Protein AF-A0A9X9QZ53-F1 (afdb_monomer_lite)

InterPro domains:
  IPR000415 Nitroreductase-like [G3DSA:3.40.109.10] (2-71)
  IPR000415 Nitroreductase-like [SSF55469] (6-69)
  IPR016446 Flavin oxidoreductase Frp family [PTHR43425] (6-70)
  IPR029479 Nitroreductase [PF00881] (11-68)

Structure (mmCIF, N/CA/C/O backbone):
data_AF-A0A9X9QZ53-F1
#
_entry.id   AF-A0A9X9QZ53-F1
#
loop_
_atom_site.group_PDB
_atom_site.id
_atom_site.type_symbol
_atom_site.label_atom_id
_atom_site.label_alt_id
_atom_site.label_comp_id
_atom_site.label_asym_id
_atom_site.label_entity_id
_atom_site.label_seq_id
_atom_site.pdbx_PDB_ins_code
_atom_site.Cartn_x
_atom_site.Cartn_y
_atom_site.Cartn_z
_atom_site.occupancy
_atom_site.B_iso_or_equiv
_atom_site.auth_seq_id
_atom_site.auth_comp_id
_atom_site.auth_asym_id
_atom_site.auth_atom_id
_atom_site.pdbx_PDB_model_num
ATOM 1 N N . MET A 1 1 ? -14.471 -6.453 10.429 1.00 60.56 1 MET A N 1
ATOM 2 C CA . MET A 1 1 ? -14.072 -5.058 10.128 1.00 60.56 1 MET A CA 1
ATOM 3 C C . MET A 1 1 ? -12.706 -4.816 10.742 1.00 60.56 1 MET A C 1
ATOM 5 O O . MET A 1 1 ? -12.450 -5.361 11.810 1.00 60.56 1 MET A O 1
ATOM 9 N N . MET A 1 2 ? -11.837 -4.052 10.077 1.00 70.94 2 MET A N 1
ATOM 10 C CA . MET A 1 2 ? -10.514 -3.704 10.604 1.00 70.94 2 MET A CA 1
ATOM 11 C C . MET A 1 2 ? -10.661 -2.979 11.951 1.00 70.94 2 MET A C 1
ATOM 13 O O . MET A 1 2 ? -11.400 -2.002 12.050 1.00 70.94 2 MET A O 1
ATOM 17 N N . GLN A 1 3 ? -9.987 -3.469 12.990 1.00 77.81 3 GLN A N 1
ATOM 18 C CA . GLN A 1 3 ? -9.993 -2.843 14.310 1.00 77.81 3 GLN A CA 1
ATOM 19 C C . GLN A 1 3 ? -8.813 -1.870 14.406 1.00 77.81 3 GLN A C 1
ATOM 21 O O . GLN A 1 3 ? -7.659 -2.294 14.393 1.00 77.81 3 GLN A O 1
ATOM 26 N N . SER A 1 4 ? -9.086 -0.566 14.495 1.00 82.69 4 SER A N 1
ATOM 27 C CA . SER A 1 4 ? -8.061 0.464 14.705 1.00 82.69 4 SER A CA 1
ATOM 28 C C . SER A 1 4 ? -8.154 1.062 16.107 1.00 82.69 4 SER A C 1
ATOM 30 O O . SER A 1 4 ? -9.244 1.236 16.652 1.00 82.69 4 SER A O 1
ATOM 32 N N . LYS A 1 5 ? -7.003 1.419 1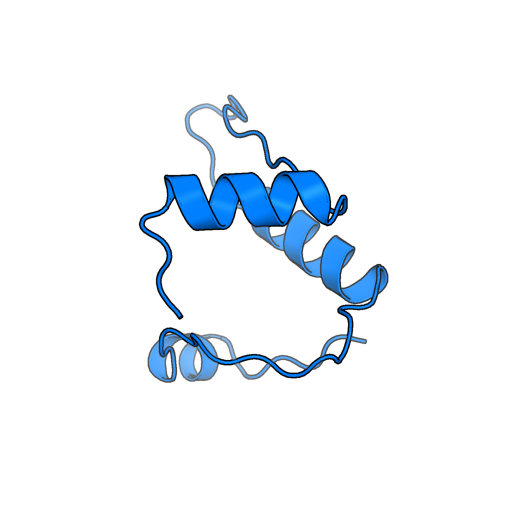6.682 1.00 89.00 5 LYS A N 1
ATOM 33 C CA . LYS A 1 5 ? -6.941 2.258 17.887 1.00 89.00 5 LYS A CA 1
ATOM 34 C C . LYS A 1 5 ? -7.332 3.708 17.541 1.00 89.00 5 LYS A C 1
ATOM 36 O O . LYS A 1 5 ? -7.339 4.063 16.359 1.00 89.00 5 LYS A O 1
ATOM 41 N N . PRO A 1 6 ? -7.616 4.564 18.539 1.00 95.31 6 PRO A N 1
ATOM 42 C CA . PRO A 1 6 ? -7.741 6.002 18.320 1.00 95.31 6 PRO A CA 1
ATOM 43 C C . PRO A 1 6 ? -6.531 6.580 17.570 1.00 95.31 6 PRO A C 1
ATOM 45 O O . PRO A 1 6 ? -5.401 6.099 17.708 1.00 95.31 6 PRO A O 1
ATOM 48 N N . THR A 1 7 ? -6.767 7.615 16.763 1.00 95.50 7 THR A N 1
ATOM 49 C CA . THR A 1 7 ? -5.769 8.164 15.832 1.00 95.50 7 THR A CA 1
ATOM 50 C C . THR A 1 7 ? -4.479 8.591 16.532 1.00 95.50 7 THR A C 1
ATOM 52 O O . THR A 1 7 ? -3.397 8.182 16.115 1.00 95.50 7 THR A O 1
ATOM 55 N N . LEU A 1 8 ? -4.580 9.367 17.618 1.00 96.94 8 LEU A N 1
ATOM 56 C CA . LEU A 1 8 ? -3.404 9.871 18.338 1.00 96.94 8 LEU A CA 1
ATOM 57 C C . LEU A 1 8 ? -2.583 8.738 18.962 1.00 96.94 8 LEU A C 1
ATOM 59 O O . LEU A 1 8 ? -1.368 8.701 18.782 1.00 96.94 8 LEU A O 1
ATOM 63 N N . ASP A 1 9 ? -3.237 7.770 19.604 1.00 96.88 9 ASP A N 1
ATOM 64 C CA . ASP A 1 9 ? -2.558 6.621 20.213 1.00 96.88 9 ASP A CA 1
ATOM 65 C C . ASP A 1 9 ? -1.829 5.773 19.168 1.00 96.88 9 ASP A C 1
ATOM 67 O O . ASP A 1 9 ? -0.713 5.306 19.403 1.00 96.88 9 ASP A O 1
ATOM 71 N N . THR A 1 10 ? -2.448 5.587 17.998 1.00 95.38 10 THR A N 1
ATOM 72 C CA . THR A 1 10 ? -1.854 4.849 16.876 1.00 95.38 10 THR A CA 1
ATOM 73 C C . THR A 1 10 ? -0.591 5.542 16.372 1.00 95.38 10 THR A C 1
ATOM 75 O O . THR A 1 10 ? 0.436 4.886 16.202 1.00 95.38 10 THR A O 1
ATOM 78 N N . ILE A 1 11 ? -0.650 6.865 16.175 1.00 96.75 11 ILE A N 1
ATOM 79 C CA . ILE A 1 11 ? 0.477 7.668 15.684 1.00 96.75 11 ILE A CA 1
ATOM 80 C C . ILE A 1 11 ? 1.629 7.660 16.697 1.00 96.75 11 ILE A C 1
ATOM 82 O O . ILE A 1 11 ? 2.763 7.358 16.331 1.00 96.75 11 ILE A O 1
ATOM 86 N N . LEU A 1 12 ? 1.347 7.932 17.974 1.00 97.25 12 LEU A N 1
ATOM 87 C CA . LEU A 1 12 ? 2.374 8.023 19.020 1.00 97.25 12 LEU A CA 1
ATOM 88 C C . LEU A 1 12 ? 3.004 6.666 19.368 1.00 97.25 12 LEU A C 1
ATOM 90 O O . LEU A 1 12 ? 4.132 6.611 19.857 1.00 97.25 12 LEU A O 1
ATOM 94 N N . SER A 1 13 ? 2.307 5.563 19.086 1.00 96.56 13 SER A N 1
ATOM 95 C CA . SER A 1 13 ? 2.827 4.206 19.292 1.00 96.56 13 SER A CA 1
ATOM 96 C C . SER A 1 13 ? 3.645 3.671 18.109 1.00 96.56 13 SER A C 1
ATOM 98 O O . SER A 1 13 ? 4.115 2.533 18.181 1.00 96.56 13 SER A O 1
ATOM 100 N N . HIS A 1 14 ? 3.808 4.432 17.017 1.00 96.31 14 HIS A N 1
ATOM 101 C CA . HIS A 1 14 ? 4.438 3.941 15.790 1.00 96.31 14 HIS A CA 1
ATOM 102 C C . HIS A 1 14 ? 5.875 3.445 16.016 1.00 96.31 14 HIS A C 1
ATOM 104 O O . HIS A 1 14 ? 6.716 4.120 16.610 1.00 96.31 14 HIS A O 1
ATOM 110 N N . ARG A 1 15 ? 6.171 2.259 15.476 1.00 97.31 15 ARG A N 1
ATOM 111 C CA . ARG A 1 15 ? 7.515 1.684 15.353 1.00 97.31 15 ARG A CA 1
ATOM 112 C C . ARG A 1 15 ? 7.608 0.988 13.998 1.00 97.31 15 ARG A C 1
ATOM 114 O O . ARG A 1 15 ? 6.644 0.352 13.575 1.00 97.31 15 ARG A O 1
ATOM 121 N N . SER A 1 16 ? 8.762 1.049 13.337 1.00 96.81 16 SER A N 1
ATOM 122 C CA . SER A 1 16 ? 8.982 0.267 12.115 1.00 96.81 16 SER A CA 1
ATOM 123 C C . SER A 1 16 ? 9.089 -1.223 12.448 1.00 96.81 16 SER A C 1
ATOM 125 O O . SER A 1 16 ? 9.973 -1.628 13.203 1.00 96.81 16 SER A O 1
ATOM 127 N N . ILE A 1 17 ? 8.215 -2.038 11.861 1.00 96.00 17 ILE A N 1
ATOM 128 C CA . ILE A 1 17 ? 8.217 -3.497 12.016 1.00 96.00 17 ILE A CA 1
ATOM 129 C C . ILE A 1 17 ? 8.985 -4.123 10.850 1.00 96.00 17 ILE A C 1
ATOM 131 O O . ILE A 1 17 ? 8.764 -3.754 9.701 1.00 96.00 17 ILE A O 1
ATOM 135 N 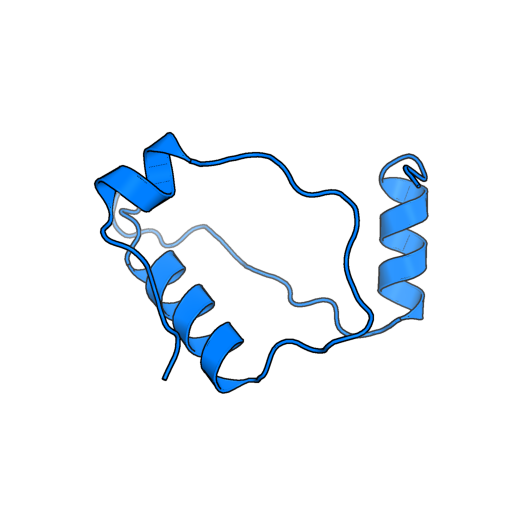N . ARG A 1 18 ? 9.907 -5.046 11.152 1.00 94.38 18 ARG A N 1
ATOM 136 C CA . ARG A 1 18 ? 10.759 -5.744 10.164 1.00 94.38 18 ARG A CA 1
ATOM 137 C C . ARG A 1 18 ? 10.709 -7.269 10.280 1.00 94.38 18 ARG A C 1
ATOM 139 O O . ARG A 1 18 ? 11.490 -7.962 9.655 1.00 94.38 18 ARG A O 1
ATOM 146 N N . ARG A 1 19 ? 9.804 -7.800 11.101 1.00 94.69 19 ARG A N 1
ATOM 147 C CA . ARG A 1 19 ? 9.584 -9.239 11.261 1.00 94.69 19 ARG A CA 1
ATOM 148 C C . ARG A 1 19 ? 8.087 -9.491 11.242 1.00 94.69 19 ARG A C 1
ATOM 150 O O . ARG A 1 19 ? 7.369 -8.919 12.059 1.00 94.69 19 ARG A O 1
ATOM 157 N N . PHE A 1 20 ? 7.644 -10.332 10.318 1.00 94.81 20 PHE A N 1
ATOM 158 C CA . PHE A 1 20 ? 6.232 -10.597 10.057 1.00 94.81 20 PHE A CA 1
ATOM 159 C C . PHE A 1 20 ? 5.926 -12.084 10.241 1.00 94.81 20 PHE A C 1
ATOM 161 O O . PHE A 1 20 ? 6.818 -12.930 10.150 1.00 94.81 20 PHE A O 1
ATOM 168 N N . THR A 1 21 ? 4.671 -12.401 10.539 1.00 97.06 21 THR A N 1
ATOM 169 C CA . THR A 1 21 ? 4.169 -13.778 10.517 1.00 97.06 21 THR A CA 1
ATOM 170 C C . THR A 1 21 ? 3.862 -14.195 9.074 1.00 97.06 21 THR A C 1
ATOM 172 O O . THR A 1 21 ? 3.895 -13.374 8.158 1.00 97.06 21 THR A O 1
ATOM 175 N N . SER A 1 22 ? 3.539 -15.471 8.859 1.00 95.56 22 SER A N 1
ATOM 176 C CA . SER A 1 22 ? 3.031 -15.970 7.572 1.00 95.56 22 SER A CA 1
ATOM 177 C C . SER A 1 22 ? 1.534 -15.702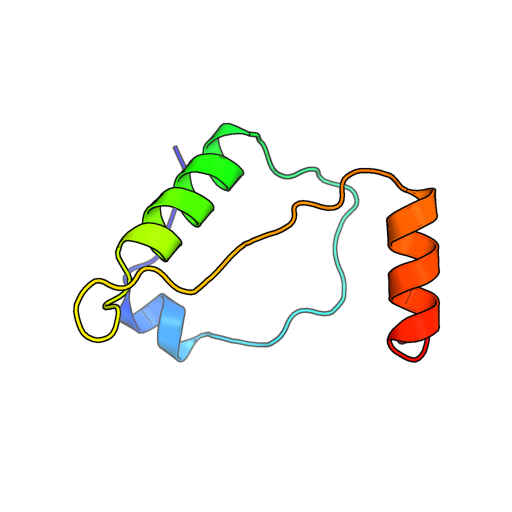 7.366 1.00 95.56 22 SER A C 1
ATOM 179 O O . SER A 1 22 ? 0.949 -16.213 6.414 1.00 95.56 22 SER A O 1
ATOM 181 N N . GLU A 1 23 ? 0.894 -14.964 8.276 1.00 96.12 23 GLU A N 1
ATOM 182 C CA . GLU A 1 23 ? -0.527 -14.642 8.187 1.00 96.12 23 GLU A CA 1
ATOM 183 C C . GLU A 1 23 ? -0.770 -13.656 7.032 1.00 96.12 23 GLU A C 1
ATOM 185 O O . GLU A 1 23 ? -0.145 -12.591 6.993 1.00 96.12 23 GLU A O 1
ATOM 190 N N . PRO A 1 24 ? -1.646 -13.989 6.068 1.00 93.88 24 PRO A N 1
ATOM 191 C CA . PRO A 1 24 ? -1.944 -13.094 4.964 1.00 93.88 24 PRO A CA 1
ATOM 192 C C . PRO A 1 24 ? -2.842 -11.935 5.411 1.00 93.88 24 PRO A C 1
ATOM 194 O O . PRO A 1 24 ? -3.679 -12.066 6.300 1.00 93.88 24 PRO A O 1
ATOM 197 N N . ILE A 1 25 ? -2.719 -10.803 4.720 1.00 93.88 25 ILE A N 1
ATOM 198 C CA . ILE A 1 25 ? -3.679 -9.699 4.820 1.00 93.88 25 ILE A CA 1
ATOM 199 C C . ILE A 1 25 ? -4.900 -10.056 3.965 1.00 93.88 25 ILE A C 1
ATOM 201 O O . ILE A 1 25 ? -4.734 -10.420 2.800 1.00 93.88 25 ILE A O 1
ATOM 205 N N . THR A 1 26 ? -6.107 -9.944 4.527 1.00 94.81 26 THR A N 1
ATOM 206 C CA . THR A 1 26 ? -7.352 -10.170 3.772 1.00 94.81 26 THR A CA 1
ATOM 207 C C . THR A 1 26 ? -7.589 -9.052 2.755 1.00 94.81 26 THR A C 1
ATOM 209 O O . THR A 1 26 ? -7.129 -7.921 2.948 1.00 94.81 26 THR A O 1
ATOM 212 N N . ASP A 1 27 ? -8.324 -9.340 1.681 1.00 94.69 27 ASP A N 1
ATOM 213 C CA . ASP A 1 27 ? -8.592 -8.338 0.644 1.00 94.69 27 ASP A CA 1
ATOM 214 C C . ASP A 1 27 ? -9.379 -7.138 1.203 1.00 94.69 27 ASP A C 1
ATOM 216 O O . ASP A 1 27 ? -9.083 -5.998 0.858 1.00 94.69 27 ASP A O 1
ATOM 220 N N . GLU A 1 28 ? -10.276 -7.343 2.174 1.00 94.81 28 GLU A N 1
ATOM 221 C CA . GLU A 1 28 ? -11.030 -6.247 2.799 1.00 94.81 28 GLU A CA 1
ATOM 222 C C . GLU A 1 28 ? -10.124 -5.274 3.568 1.00 94.81 28 GLU A C 1
ATOM 224 O O . GLU A 1 28 ? -10.358 -4.059 3.579 1.00 94.81 28 GLU A O 1
ATOM 229 N N . ILE A 1 29 ? -9.088 -5.794 4.237 1.00 95.00 29 ILE A N 1
ATOM 230 C CA . ILE A 1 29 ? -8.101 -4.958 4.929 1.00 95.00 29 ILE A CA 1
ATOM 231 C C . ILE A 1 29 ? -7.285 -4.182 3.897 1.00 95.00 29 ILE A C 1
ATOM 233 O O . ILE A 1 29 ? -7.104 -2.973 4.052 1.00 95.00 29 ILE A O 1
ATOM 237 N N . LEU A 1 30 ? -6.820 -4.849 2.838 1.00 95.31 30 LEU A N 1
ATOM 238 C CA . LEU A 1 30 ? -6.047 -4.210 1.777 1.00 95.31 30 LEU A CA 1
ATOM 239 C C . LEU A 1 30 ? -6.835 -3.071 1.114 1.00 95.31 30 LEU A C 1
ATOM 241 O O . LEU A 1 30 ? -6.316 -1.960 1.005 1.00 95.31 30 LEU A O 1
ATOM 245 N N . ASP A 1 31 ? -8.092 -3.313 0.753 1.00 96.00 31 ASP A N 1
ATOM 246 C CA . ASP A 1 31 ? -8.977 -2.309 0.163 1.00 96.00 31 ASP A CA 1
ATOM 247 C C . ASP A 1 31 ? -9.184 -1.119 1.099 1.00 96.00 31 ASP A C 1
ATOM 249 O O . ASP A 1 31 ? -9.124 0.038 0.678 1.00 96.00 31 ASP A O 1
ATOM 253 N N . THR A 1 32 ? -9.369 -1.380 2.395 1.00 95.75 32 THR A N 1
ATOM 254 C CA . THR A 1 32 ? -9.504 -0.321 3.403 1.00 95.75 32 THR A CA 1
ATOM 255 C C . THR A 1 32 ? -8.250 0.556 3.459 1.00 95.75 32 THR A C 1
ATOM 257 O O . THR A 1 32 ? -8.362 1.784 3.479 1.00 95.75 32 THR A O 1
ATOM 260 N N . LEU A 1 33 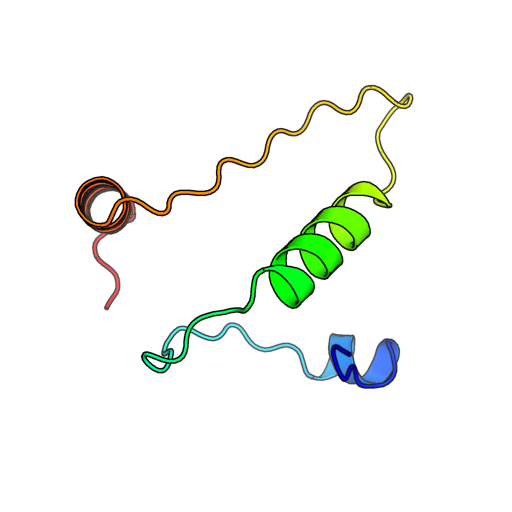? -7.056 -0.048 3.435 1.00 95.25 33 LEU A N 1
ATOM 261 C CA . LEU A 1 33 ? -5.778 0.672 3.457 1.00 95.25 33 LEU A CA 1
ATOM 262 C C . LEU A 1 33 ? -5.559 1.503 2.187 1.00 95.25 33 LEU A C 1
ATOM 264 O O . LEU A 1 33 ? -5.146 2.660 2.274 1.00 95.25 33 LEU A O 1
ATOM 268 N N . VAL A 1 34 ? -5.872 0.944 1.015 1.00 96.75 34 VAL A N 1
ATOM 269 C CA . VAL A 1 34 ? -5.762 1.662 -0.263 1.00 96.75 34 VAL A CA 1
ATOM 270 C C . VAL A 1 34 ? -6.726 2.848 -0.293 1.00 96.75 34 VAL A C 1
ATOM 272 O O . VAL A 1 34 ? -6.309 3.960 -0.619 1.00 96.75 34 VAL A O 1
ATOM 275 N N . ARG A 1 35 ? -7.985 2.654 0.124 1.00 96.88 35 ARG A N 1
ATOM 276 C CA . ARG A 1 35 ? -8.974 3.741 0.208 1.00 96.88 35 ARG A CA 1
ATOM 277 C C . ARG A 1 35 ? -8.535 4.837 1.169 1.00 96.88 35 ARG A C 1
ATOM 279 O O . ARG A 1 35 ? -8.696 6.008 0.839 1.00 96.88 35 ARG A O 1
ATOM 286 N N . ALA A 1 36 ? -7.960 4.480 2.320 1.00 95.50 36 ALA A N 1
ATOM 287 C CA . ALA A 1 36 ? -7.410 5.450 3.264 1.00 95.50 36 ALA A CA 1
ATOM 288 C C . ALA A 1 36 ? -6.270 6.273 2.636 1.00 95.50 36 ALA A C 1
ATOM 290 O O . ALA A 1 36 ? -6.271 7.496 2.753 1.00 95.50 36 ALA A O 1
ATOM 291 N N . GLY A 1 37 ? -5.351 5.629 1.906 1.00 96.38 37 GLY A N 1
ATOM 292 C CA . GLY A 1 37 ? -4.284 6.313 1.167 1.00 96.38 37 GLY A CA 1
ATOM 293 C C . GLY A 1 37 ? -4.811 7.268 0.090 1.00 96.38 37 GLY A C 1
ATOM 294 O O . GLY A 1 37 ? -4.304 8.377 -0.052 1.00 96.38 37 GLY A O 1
ATOM 295 N N . GLN A 1 38 ? -5.879 6.886 -0.613 1.00 97.19 38 GLN A N 1
ATOM 296 C CA . GLN A 1 38 ? -6.542 7.734 -1.612 1.00 97.19 38 GLN A CA 1
ATOM 297 C C . GLN A 1 38 ? -7.208 8.987 -1.018 1.00 97.19 38 GLN A C 1
ATOM 299 O O . GLN A 1 38 ? -7.470 9.927 -1.760 1.00 97.19 38 GLN A O 1
ATOM 304 N N . GLN A 1 39 ? -7.475 9.031 0.296 1.00 97.38 39 GLN A N 1
ATOM 305 C CA . GLN A 1 39 ? -7.995 10.235 0.964 1.00 97.38 39 GLN A CA 1
ATOM 306 C C . GLN A 1 39 ? -6.903 11.271 1.284 1.00 97.38 39 GLN A C 1
ATOM 308 O O . GLN A 1 39 ? -7.211 12.340 1.814 1.00 97.38 39 GLN A O 1
ATOM 313 N N . ALA A 1 40 ? -5.629 10.977 1.001 1.00 97.38 40 ALA A N 1
ATOM 314 C CA . ALA A 1 40 ? -4.546 11.928 1.214 1.00 97.38 40 ALA A CA 1
ATOM 315 C C . ALA A 1 40 ? -4.704 13.167 0.316 1.00 97.38 40 ALA A C 1
ATOM 317 O O . ALA A 1 40 ? -5.132 13.081 -0.836 1.00 97.38 40 ALA A O 1
ATOM 318 N N . SER A 1 41 ? -4.319 14.338 0.828 1.00 97.25 41 SER A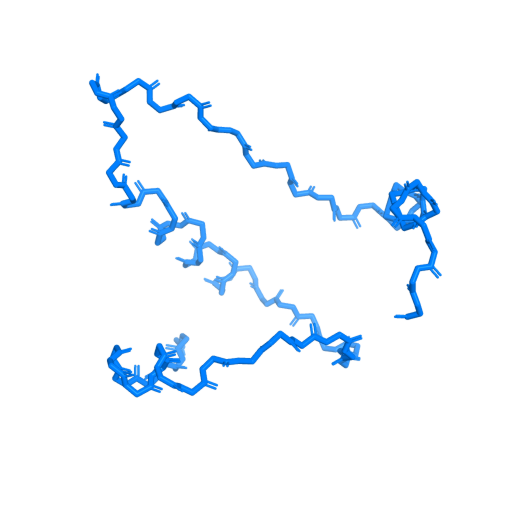 N 1
ATOM 319 C CA . SER A 1 41 ? -4.273 15.559 0.022 1.00 97.25 41 SER A CA 1
ATOM 320 C C . SER A 1 41 ? -3.288 15.400 -1.136 1.00 97.25 41 SER A C 1
ATOM 322 O O . SER A 1 41 ? -2.175 14.913 -0.949 1.00 97.25 41 SER A O 1
ATOM 324 N N . THR A 1 42 ? -3.674 15.854 -2.328 1.00 97.19 42 THR A N 1
ATOM 325 C CA . THR A 1 42 ? -2.805 15.843 -3.509 1.00 97.19 42 THR A CA 1
ATOM 326 C C . THR A 1 42 ? -2.687 17.251 -4.079 1.00 97.19 42 THR A C 1
ATOM 328 O O . THR A 1 42 ? -3.664 18.002 -4.144 1.00 97.19 42 THR A O 1
ATOM 331 N N . SER A 1 43 ? -1.476 17.643 -4.473 1.00 96.56 43 SER A N 1
ATOM 332 C CA . SER A 1 43 ? -1.227 18.968 -5.042 1.00 96.56 43 SER A CA 1
ATOM 333 C C . SER A 1 43 ? -2.071 19.168 -6.297 1.00 96.56 43 SER A C 1
ATOM 335 O O . SER A 1 43 ? -1.994 18.365 -7.226 1.00 96.56 43 SER A O 1
ATOM 337 N N . ASN A 1 44 ? -2.883 20.228 -6.317 1.00 96.69 44 ASN A N 1
ATOM 338 C CA . ASN A 1 44 ? -3.775 20.573 -7.431 1.00 96.69 44 ASN A CA 1
ATOM 339 C C . ASN A 1 44 ? -4.689 19.422 -7.895 1.00 96.69 44 ASN A C 1
ATOM 341 O O . ASN A 1 44 ? -5.076 19.378 -9.059 1.00 96.69 44 ASN A O 1
ATOM 345 N N . ASN A 1 45 ? -5.011 18.473 -7.011 1.00 95.38 45 ASN A N 1
ATOM 346 C CA . ASN A 1 45 ? -5.765 17.267 -7.353 1.00 95.38 45 ASN A CA 1
ATOM 347 C C . ASN A 1 45 ? -5.149 16.414 -8.492 1.00 95.38 45 ASN A C 1
ATOM 349 O O . ASN A 1 45 ? -5.862 15.671 -9.168 1.00 95.38 45 ASN A O 1
ATOM 353 N N . LEU A 1 46 ? -3.831 16.512 -8.722 1.00 97.00 46 LEU A N 1
ATOM 354 C CA . LEU A 1 46 ? -3.155 15.838 -9.841 1.00 97.00 46 LEU A CA 1
ATOM 355 C C . LEU A 1 46 ? -3.134 14.312 -9.722 1.00 97.00 46 LEU A C 1
ATOM 357 O O . LEU A 1 46 ? -2.950 13.641 -10.732 1.00 97.00 46 LEU A O 1
ATOM 361 N N . GLN A 1 47 ? -3.278 13.769 -8.507 1.00 96.44 47 GLN A N 1
ATOM 362 C CA . GLN A 1 47 ? -3.273 12.320 -8.254 1.00 96.44 47 GLN A CA 1
ATOM 363 C C . GLN A 1 47 ? -2.046 11.613 -8.868 1.00 96.44 47 GLN A C 1
ATOM 365 O O . GLN A 1 47 ? -2.134 10.529 -9.435 1.00 96.44 47 GLN A O 1
ATOM 370 N N . CYS A 1 48 ? -0.870 12.236 -8.747 1.00 96.69 48 CYS A N 1
ATOM 371 C CA . CYS A 1 48 ? 0.374 11.824 -9.405 1.00 96.69 48 CYS A CA 1
ATOM 372 C C . CYS A 1 48 ? 1.100 10.636 -8.738 1.00 96.69 48 CYS A C 1
ATOM 374 O O . CYS A 1 48 ? 2.313 10.493 -8.878 1.00 96.69 48 CYS A O 1
ATOM 376 N N . VAL A 1 49 ? 0.379 9.784 -8.006 1.00 97.38 49 VAL A N 1
ATOM 377 C CA . VAL A 1 49 ? 0.938 8.634 -7.284 1.00 97.38 49 VAL A CA 1
ATOM 378 C C . VAL A 1 49 ? 0.306 7.353 -7.809 1.00 97.38 49 VAL A C 1
ATOM 380 O O . VAL A 1 49 ? -0.907 7.262 -7.958 1.00 97.38 49 VAL A O 1
ATOM 383 N N . SER A 1 50 ? 1.135 6.344 -8.061 1.00 97.25 50 SER A N 1
ATOM 384 C CA . SER A 1 50 ? 0.699 4.986 -8.391 1.00 97.25 50 SER A CA 1
ATOM 385 C C . SER A 1 50 ? 1.212 4.006 -7.343 1.00 97.25 50 SER A C 1
ATOM 387 O O . SER A 1 50 ? 2.341 4.129 -6.870 1.00 97.25 50 SER A O 1
ATOM 389 N N . ILE A 1 51 ? 0.385 3.022 -6.992 1.00 97.00 51 ILE A N 1
ATOM 390 C CA . ILE A 1 51 ? 0.742 1.928 -6.084 1.00 97.00 51 ILE A CA 1
ATOM 391 C C . ILE A 1 51 ? 0.759 0.636 -6.896 1.00 97.00 51 ILE A C 1
ATOM 393 O O . ILE A 1 51 ? -0.230 0.296 -7.541 1.00 97.00 51 ILE A O 1
ATOM 397 N N . ILE A 1 52 ? 1.871 -0.097 -6.843 1.00 97.31 52 ILE A N 1
ATOM 398 C CA . ILE A 1 52 ? 2.015 -1.402 -7.496 1.00 97.31 52 ILE A CA 1
ATOM 399 C C . ILE A 1 52 ? 1.971 -2.485 -6.416 1.00 97.31 52 ILE A C 1
ATOM 401 O O . ILE A 1 52 ? 2.897 -2.616 -5.615 1.00 97.31 52 ILE A O 1
ATOM 405 N N . ARG A 1 53 ? 0.895 -3.281 -6.386 1.00 96.44 53 ARG A N 1
ATOM 406 C CA . ARG A 1 53 ? 0.811 -4.473 -5.528 1.00 96.44 53 ARG A CA 1
ATOM 407 C C . ARG A 1 53 ? 1.621 -5.598 -6.165 1.00 96.44 53 ARG A C 1
ATOM 409 O O . ARG A 1 53 ? 1.182 -6.207 -7.133 1.00 96.44 53 ARG A O 1
ATOM 416 N N . VAL A 1 54 ? 2.768 -5.921 -5.578 1.00 96.75 54 VAL A N 1
ATOM 417 C CA . VAL A 1 54 ? 3.556 -7.093 -5.982 1.00 96.75 54 VAL A CA 1
ATOM 418 C C . VAL A 1 54 ? 3.071 -8.299 -5.181 1.00 96.75 54 VAL A C 1
ATOM 420 O O . VAL A 1 54 ? 3.321 -8.383 -3.977 1.00 96.75 54 VAL A O 1
ATOM 423 N N . SER A 1 55 ? 2.320 -9.201 -5.810 1.00 95.56 55 SER A N 1
ATOM 424 C CA . SER A 1 55 ? 1.856 -10.469 -5.216 1.00 95.56 55 SER A CA 1
ATOM 425 C C . SER A 1 55 ? 2.665 -11.682 -5.680 1.00 95.56 55 SER A C 1
ATOM 427 O O . SER A 1 55 ? 2.699 -12.681 -4.968 1.00 95.56 55 SER A O 1
ATOM 429 N N . ASP A 1 56 ? 3.328 -11.583 -6.833 1.00 97.50 56 ASP A N 1
ATOM 430 C CA . ASP A 1 56 ? 4.203 -12.630 -7.354 1.00 97.50 56 ASP A CA 1
ATOM 431 C C . ASP A 1 56 ? 5.450 -12.795 -6.472 1.00 97.50 56 ASP A C 1
ATOM 433 O O . ASP A 1 56 ? 6.136 -11.823 -6.137 1.00 97.50 56 ASP A O 1
ATOM 437 N N . LEU A 1 57 ? 5.731 -14.037 -6.077 1.00 94.81 57 LEU A N 1
ATOM 438 C CA . LEU A 1 57 ? 6.805 -14.346 -5.138 1.00 94.81 57 LEU A CA 1
ATOM 439 C C . LEU A 1 57 ? 8.198 -14.169 -5.760 1.00 94.81 57 LEU A C 1
ATOM 441 O O . LEU A 1 57 ? 9.105 -13.701 -5.074 1.00 94.81 57 LEU A O 1
ATOM 445 N N . ALA A 1 58 ? 8.366 -14.491 -7.045 1.00 96.69 58 ALA A N 1
ATOM 446 C CA . ALA A 1 58 ? 9.645 -14.335 -7.732 1.00 96.69 58 ALA A CA 1
ATOM 447 C C . ALA A 1 58 ? 10.000 -12.849 -7.896 1.00 96.69 58 ALA A C 1
ATOM 449 O O . ALA A 1 58 ? 11.134 -12.449 -7.634 1.00 96.69 58 ALA A O 1
ATOM 450 N N . LEU A 1 59 ? 9.016 -12.004 -8.225 1.00 97.31 59 LEU A N 1
ATOM 451 C CA . LEU A 1 59 ? 9.199 -10.550 -8.262 1.00 97.31 59 LEU A CA 1
ATOM 452 C C . LEU A 1 59 ? 9.526 -9.977 -6.878 1.00 97.31 59 LEU A C 1
ATOM 454 O O . LEU A 1 59 ? 10.394 -9.111 -6.766 1.00 97.31 59 LEU A O 1
ATOM 458 N N . ARG A 1 60 ? 8.874 -10.462 -5.812 1.00 95.75 60 ARG A N 1
ATOM 459 C CA . ARG A 1 60 ? 9.201 -10.048 -4.436 1.00 95.75 60 ARG A CA 1
ATOM 460 C C . ARG A 1 60 ? 10.638 -10.382 -4.057 1.00 95.75 60 ARG A C 1
ATOM 462 O O . ARG A 1 60 ? 11.298 -9.539 -3.456 1.00 95.75 60 ARG A O 1
ATOM 469 N N . GLN A 1 61 ? 11.112 -11.571 -4.424 1.00 95.31 61 GLN A N 1
ATOM 470 C CA . GLN A 1 61 ? 12.490 -11.984 -4.173 1.00 95.31 61 GLN A CA 1
ATOM 471 C C . GLN A 1 61 ? 13.486 -11.061 -4.892 1.00 95.31 61 GLN A C 1
ATOM 473 O O . GLN A 1 61 ? 14.414 -10.556 -4.264 1.00 95.31 61 GLN A O 1
ATOM 478 N N . GLY A 1 62 ? 13.237 -10.741 -6.166 1.00 96.50 62 GLY A N 1
ATOM 479 C CA . GLY A 1 62 ? 14.076 -9.796 -6.911 1.00 96.50 62 GLY A CA 1
ATOM 480 C C . GLY A 1 62 ? 14.094 -8.385 -6.304 1.00 96.50 62 GLY A C 1
ATOM 481 O O . GLY A 1 62 ? 15.145 -7.750 -6.240 1.00 96.50 62 GLY A O 1
ATOM 482 N N . ILE A 1 63 ? 12.955 -7.894 -5.799 1.00 95.69 63 ILE A N 1
ATOM 483 C CA . ILE A 1 63 ? 12.888 -6.601 -5.093 1.00 95.69 63 ILE A CA 1
ATOM 484 C C . ILE A 1 63 ? 13.679 -6.643 -3.782 1.00 95.69 63 ILE A C 1
ATOM 486 O O . ILE A 1 63 ? 14.371 -5.679 -3.466 1.00 95.69 63 ILE A O 1
ATOM 490 N N . HIS A 1 64 ? 13.587 -7.736 -3.023 1.00 94.62 64 HIS A N 1
ATOM 491 C CA . HIS A 1 64 ? 14.342 -7.908 -1.782 1.00 94.62 64 HIS A CA 1
ATOM 492 C C . HIS A 1 64 ? 15.856 -7.845 -2.032 1.00 94.62 64 HIS A C 1
ATOM 494 O O . HIS A 1 64 ? 16.564 -7.119 -1.333 1.00 94.62 64 HIS A O 1
ATOM 500 N N . GLU A 1 65 ? 16.338 -8.529 -3.070 1.00 95.00 65 GLU A N 1
ATOM 501 C CA . GLU A 1 65 ? 17.744 -8.484 -3.485 1.00 95.00 65 GLU A CA 1
ATOM 502 C C . GLU A 1 65 ? 18.164 -7.069 -3.911 1.00 95.00 65 GLU A C 1
ATOM 504 O O . GLU A 1 65 ? 19.168 -6.542 -3.429 1.00 95.00 65 GLU A O 1
ATOM 509 N N . ALA A 1 66 ? 17.356 -6.400 -4.742 1.00 95.19 66 ALA A N 1
ATOM 510 C CA . ALA A 1 66 ? 17.616 -5.026 -5.177 1.00 95.19 66 ALA A CA 1
ATOM 511 C C . ALA A 1 66 ? 17.590 -4.001 -4.023 1.00 95.19 66 ALA A C 1
ATOM 513 O O . 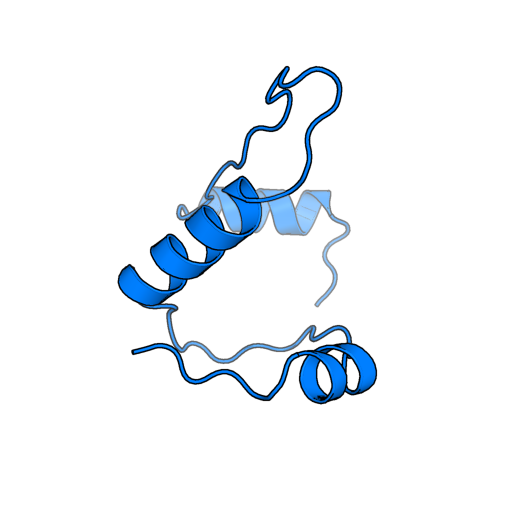ALA A 1 66 ? 18.267 -2.976 -4.093 1.00 95.19 66 ALA A O 1
ATOM 514 N N . ALA A 1 67 ? 16.831 -4.269 -2.957 1.00 93.00 67 ALA A N 1
ATOM 515 C CA . ALA A 1 67 ? 16.721 -3.413 -1.776 1.00 93.00 67 ALA A CA 1
ATOM 516 C C . ALA A 1 67 ? 17.860 -3.609 -0.753 1.00 93.00 67 ALA A C 1
ATOM 518 O O . ALA A 1 67 ? 17.834 -2.986 0.311 1.00 93.00 67 ALA A O 1
ATOM 519 N N . GLY A 1 68 ? 18.859 -4.446 -1.055 1.00 89.69 68 GLY A N 1
ATOM 520 C CA . GLY A 1 68 ? 20.023 -4.682 -0.194 1.00 89.69 68 GLY A CA 1
ATOM 521 C C . GLY A 1 68 ? 19.902 -5.898 0.727 1.00 89.69 68 GLY A C 1
ATOM 522 O O . GLY A 1 68 ? 20.645 -5.981 1.704 1.00 89.69 68 GLY A O 1
ATOM 523 N N . SER A 1 69 ? 18.981 -6.823 0.429 1.00 81.81 69 SER A N 1
ATOM 524 C CA . SER A 1 69 ? 18.848 -8.138 1.080 1.00 81.81 69 SER A CA 1
ATOM 525 C C . SER A 1 69 ? 18.755 -8.095 2.612 1.00 81.81 69 SER A C 1
ATOM 527 O O . SER A 1 69 ? 19.267 -8.980 3.301 1.00 81.81 69 SER A O 1
ATOM 529 N N . ALA A 1 70 ? 18.139 -7.044 3.164 1.00 70.62 70 ALA A N 1
ATOM 530 C CA . ALA A 1 70 ? 17.903 -6.937 4.602 1.00 70.62 70 ALA A CA 1
ATOM 531 C C . ALA A 1 70 ? 17.031 -8.115 5.087 1.00 70.62 70 ALA A C 1
ATOM 533 O O . ALA A 1 70 ? 16.037 -8.399 4.422 1.00 70.62 70 ALA A O 1
ATOM 534 N N . PRO A 1 71 ? 17.386 -8.771 6.210 1.00 64.25 71 PRO A N 1
ATOM 535 C CA . PRO A 1 71 ? 16.782 -10.028 6.663 1.00 64.25 71 PRO A CA 1
ATOM 536 C C . PRO A 1 71 ? 15.284 -9.942 6.970 1.00 64.25 71 PRO A C 1
ATOM 538 O O . PRO A 1 71 ? 14.798 -8.833 7.298 1.00 64.25 71 PRO A O 1
#

Radius of gyration: 15.49 Å; chains: 1; bounding box: 34×36×30 Å

Sequence (71 aa):
MMQSKPTLDTILSHRSIRRFTSEPITDEILDTLVRAGQQASTSNNLQCVSIIRVSDLALRQGIHEAAGSAP

Secondary structure (DSSP, 8-state):
------HHHHHHT--------SPPPPHHHHHHHHHHHHTS--GGG-----------HHHHHHHHHHTT---

Organism: Neisseria subflava (NCBI:txid28449)

Foldseek 3Di:
DDDDDPPVVPVVPDDDDDDDDPDDDDPVNVVVVVVVVVPDDDVVPPPPDDDDDDPDPVVVVVVCVVVPVDD

pLDDT: mean 93.55, std 7.49, range [60.56, 97.5]